Protein AF-R7QW88-F1 (afdb_monomer)

Solvent-accessible surface area (backbone atoms only — not comparable to full-atom values): 5792 Å² total; per-residue (Å²): 138,87,53,50,66,60,51,50,51,50,53,52,51,53,54,50,51,62,43,67,77,50,53,70,68,55,40,61,74,40,43,66,58,54,54,49,52,50,51,49,44,53,37,52,46,50,51,45,74,73,36,45,88,83,44,50,69,55,47,53,55,53,58,68,46,96,51,55,70,58,53,55,50,49,52,60,63,70,61,75,74,72,94,62,58,67,59,56,56,51,51,54,56,55,69,71,62,125

Sequence (98 aa):
MNDFGKKIEWEYETFYMDIMRTSKANIFAKSGEIEMKKKIMEALRKIFRERKKNEPQLFEKLSGFDSVLDEVYRHIIDSRGDKTDIQIQVEEWVSTIH

Structure (mmCIF, N/CA/C/O backbone):
data_AF-R7QW88-F1
#
_entry.id   AF-R7QW88-F1
#
loop_
_atom_site.group_PDB
_atom_site.id
_atom_site.type_symbol
_atom_site.label_atom_id
_atom_site.label_alt_id
_atom_site.label_comp_id
_atom_site.label_asym_id
_atom_site.label_entity_id
_atom_site.label_seq_id
_atom_site.pdbx_PDB_ins_code
_atom_site.Cartn_x
_atom_site.Cartn_y
_atom_site.Cartn_z
_atom_site.occupancy
_atom_site.B_iso_or_equiv
_atom_site.auth_seq_id
_atom_site.auth_comp_id
_atom_site.auth_asym_id
_atom_site.auth_atom_id
_atom_site.pdbx_PDB_model_num
ATOM 1 N N . MET A 1 1 ? -2.014 -9.500 19.187 1.00 39.59 1 MET A N 1
ATOM 2 C CA . MET A 1 1 ? -1.100 -8.341 19.081 1.00 39.59 1 MET A CA 1
ATOM 3 C C . MET A 1 1 ? -1.074 -7.934 17.605 1.00 39.59 1 MET A C 1
ATOM 5 O O . MET A 1 1 ? -0.129 -8.262 16.908 1.00 39.59 1 MET A O 1
ATOM 9 N N . ASN A 1 2 ? -2.157 -7.313 17.115 1.00 56.28 2 ASN A N 1
ATOM 10 C CA . ASN A 1 2 ? -2.308 -6.908 15.709 1.00 56.28 2 ASN A CA 1
ATOM 11 C C . ASN A 1 2 ? -1.878 -5.448 15.579 1.00 56.28 2 ASN A C 1
ATOM 13 O O . ASN A 1 2 ? -2.689 -4.535 15.708 1.00 56.28 2 ASN A O 1
ATOM 17 N N . ASP A 1 3 ? -0.577 -5.215 15.431 1.00 81.25 3 ASP A N 1
ATOM 18 C CA . ASP 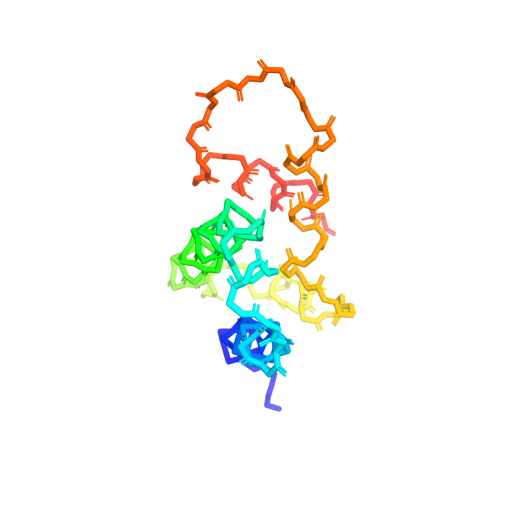A 1 3 ? -0.075 -3.869 15.178 1.00 81.25 3 ASP A CA 1
ATOM 19 C C . ASP A 1 3 ? -0.068 -3.636 13.668 1.00 81.25 3 ASP A C 1
ATOM 21 O O . ASP A 1 3 ? 0.849 -4.081 12.980 1.00 81.25 3 ASP A O 1
ATOM 25 N N . PHE A 1 4 ? -1.111 -2.975 13.154 1.00 89.06 4 PHE A N 1
ATOM 26 C CA . PHE A 1 4 ? -1.242 -2.630 11.733 1.00 89.06 4 PHE A CA 1
ATOM 27 C C . PHE A 1 4 ? 0.036 -1.987 11.180 1.00 89.06 4 PHE A C 1
ATOM 29 O O . PHE A 1 4 ? 0.466 -2.331 10.085 1.00 89.06 4 PHE A O 1
ATOM 36 N N . GLY A 1 5 ? 0.695 -1.142 11.984 1.00 88.50 5 GLY A N 1
ATOM 37 C CA . GLY A 1 5 ? 1.999 -0.571 11.659 1.00 88.50 5 GLY A CA 1
ATOM 38 C C . GLY A 1 5 ? 3.019 -1.635 11.258 1.00 88.50 5 GLY A C 1
ATOM 39 O O . GLY A 1 5 ? 3.566 -1.532 10.172 1.00 88.50 5 GLY A O 1
ATOM 40 N N . LYS A 1 6 ? 3.204 -2.690 12.065 1.00 91.94 6 LYS A N 1
ATOM 41 C CA . LYS A 1 6 ? 4.131 -3.802 11.772 1.00 91.94 6 LYS A CA 1
ATOM 42 C C . LYS A 1 6 ? 3.717 -4.613 10.548 1.00 91.94 6 LYS A C 1
ATOM 4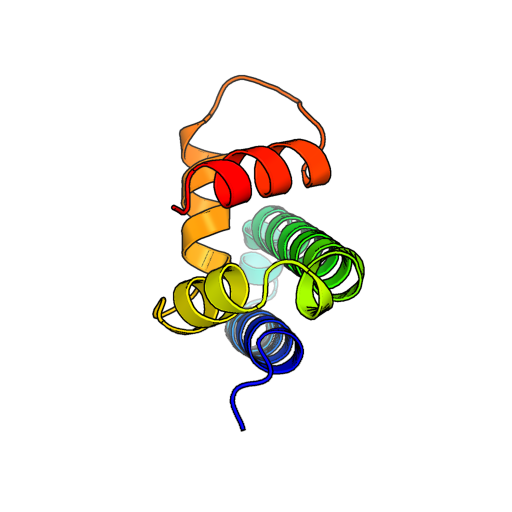4 O O . LYS A 1 6 ? 4.581 -5.031 9.786 1.00 91.94 6 LYS A O 1
ATOM 49 N N . LYS A 1 7 ? 2.410 -4.827 10.360 1.00 93.00 7 LYS A N 1
ATOM 50 C CA . LYS A 1 7 ? 1.870 -5.558 9.203 1.00 93.00 7 LYS A CA 1
ATOM 51 C C . LYS A 1 7 ? 2.290 -4.890 7.892 1.00 93.00 7 LYS A C 1
ATOM 53 O O . LYS A 1 7 ? 2.863 -5.556 7.041 1.00 93.00 7 LYS A O 1
ATOM 58 N N . ILE A 1 8 ? 2.084 -3.578 7.762 1.00 94.62 8 ILE A N 1
ATOM 59 C CA . ILE A 1 8 ? 2.423 -2.863 6.522 1.00 94.62 8 ILE A CA 1
ATOM 60 C C . ILE A 1 8 ? 3.935 -2.755 6.281 1.00 94.62 8 ILE A C 1
ATOM 62 O O . ILE A 1 8 ? 4.358 -2.719 5.128 1.00 94.62 8 ILE A O 1
ATOM 66 N N . GLU A 1 9 ? 4.769 -2.729 7.334 1.00 94.44 9 GLU A N 1
ATOM 67 C CA . GLU A 1 9 ? 6.232 -2.820 7.156 1.00 94.44 9 GLU A CA 1
ATOM 68 C C . GLU A 1 9 ? 6.609 -4.184 6.585 1.00 94.44 9 GLU A C 1
ATOM 70 O O . GLU A 1 9 ? 7.329 -4.261 5.592 1.00 94.44 9 GLU A O 1
ATOM 75 N N . TRP A 1 10 ? 6.065 -5.245 7.182 1.00 95.94 10 TRP A N 1
ATOM 76 C CA . TRP A 1 10 ? 6.336 -6.617 6.779 1.00 95.94 10 TRP A CA 1
ATOM 77 C C . TRP A 1 10 ? 5.871 -6.914 5.346 1.00 95.94 10 TRP A C 1
ATOM 79 O O . TRP A 1 10 ? 6.596 -7.566 4.592 1.00 95.94 10 TRP A O 1
ATOM 89 N N . GLU A 1 11 ? 4.703 -6.408 4.938 1.00 96.56 11 GLU A N 1
ATOM 90 C CA . GLU A 1 11 ? 4.207 -6.530 3.559 1.00 96.56 11 GLU A CA 1
ATOM 91 C C . GLU A 1 11 ? 5.176 -5.884 2.557 1.00 96.56 11 GLU A C 1
ATOM 93 O O . GLU A 1 11 ? 5.556 -6.511 1.565 1.00 96.56 11 GLU A O 1
ATOM 98 N N . TYR A 1 12 ? 5.627 -4.654 2.834 1.00 97.25 12 TYR A N 1
ATOM 99 C CA . TYR A 1 12 ? 6.574 -3.959 1.962 1.00 97.25 12 TYR A CA 1
ATOM 100 C C . TYR A 1 12 ? 7.934 -4.664 1.909 1.00 97.25 12 TYR A C 1
ATOM 102 O O . TYR A 1 12 ? 8.490 -4.841 0.824 1.00 97.25 12 TYR A O 1
ATOM 110 N N . GLU A 1 13 ? 8.470 -5.090 3.055 1.00 96.69 13 GLU A N 1
ATOM 111 C CA . GLU A 1 13 ? 9.745 -5.809 3.124 1.00 96.69 13 GLU A CA 1
ATOM 112 C C . GLU A 1 13 ? 9.695 -7.124 2.346 1.00 96.69 13 GLU A C 1
ATOM 114 O O . GLU A 1 13 ? 10.605 -7.407 1.566 1.00 96.69 13 GLU A O 1
ATOM 119 N N . THR A 1 14 ? 8.615 -7.894 2.498 1.00 96.75 14 THR A N 1
ATOM 120 C CA . THR A 1 14 ? 8.416 -9.156 1.772 1.00 96.75 14 THR A CA 1
ATOM 121 C C . THR A 1 14 ? 8.398 -8.914 0.264 1.00 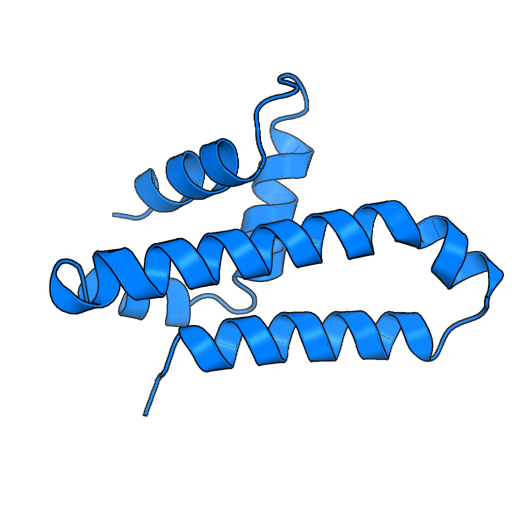96.75 14 THR A C 1
ATOM 123 O O . THR A 1 14 ? 9.165 -9.537 -0.472 1.00 96.75 14 THR A O 1
ATOM 126 N N . PHE A 1 15 ? 7.604 -7.943 -0.193 1.00 96.31 15 PHE A N 1
ATOM 127 C CA . PHE A 1 15 ? 7.546 -7.540 -1.598 1.00 96.31 15 PHE A CA 1
ATOM 128 C C . PHE A 1 15 ? 8.913 -7.076 -2.136 1.00 96.31 15 PHE A C 1
ATOM 130 O O . PHE A 1 15 ? 9.337 -7.474 -3.225 1.00 96.31 15 PHE A O 1
ATOM 137 N N . TYR A 1 16 ? 9.628 -6.249 -1.375 1.00 95.88 16 TYR A N 1
ATOM 138 C CA . TYR A 1 16 ? 10.931 -5.726 -1.777 1.00 95.88 16 TYR A CA 1
ATOM 139 C C . TYR A 1 16 ? 11.974 -6.841 -1.901 1.00 95.88 16 TYR A C 1
ATOM 141 O O . TYR A 1 16 ? 12.702 -6.905 -2.896 1.00 95.88 16 TYR A O 1
ATOM 149 N N . MET A 1 17 ? 12.020 -7.754 -0.928 1.00 96.25 17 MET A N 1
ATOM 150 C CA . MET A 1 17 ? 12.911 -8.916 -0.952 1.00 96.25 17 MET A CA 1
ATOM 151 C C . MET A 1 17 ? 12.597 -9.845 -2.127 1.00 96.25 17 MET A C 1
ATOM 153 O O . MET A 1 17 ? 13.520 -10.347 -2.776 1.00 96.25 17 MET A O 1
ATOM 157 N N . ASP A 1 18 ? 11.315 -10.012 -2.456 1.00 95.25 18 ASP A N 1
ATOM 158 C CA . ASP A 1 18 ? 10.870 -10.792 -3.608 1.00 95.25 18 ASP A CA 1
ATOM 159 C C . ASP A 1 18 ? 11.338 -10.221 -4.945 1.00 95.25 18 ASP A C 1
ATOM 161 O O . ASP A 1 18 ? 11.670 -10.982 -5.856 1.00 95.25 18 ASP A O 1
ATOM 165 N N . ILE A 1 19 ? 11.434 -8.899 -5.071 1.00 93.50 19 ILE A N 1
ATOM 166 C CA . ILE A 1 19 ? 12.019 -8.283 -6.264 1.00 93.50 19 ILE A CA 1
ATOM 167 C C . ILE A 1 19 ? 13.545 -8.383 -6.233 1.00 93.50 19 ILE A C 1
ATOM 169 O O . ILE A 1 19 ? 14.161 -8.698 -7.255 1.00 93.50 19 ILE A O 1
ATOM 173 N N . MET A 1 20 ? 14.171 -8.169 -5.077 1.00 91.62 20 MET A N 1
ATOM 174 C CA . MET A 1 20 ? 15.631 -8.172 -4.962 1.00 91.62 20 MET A CA 1
ATOM 175 C C . MET A 1 20 ? 16.276 -9.539 -5.205 1.00 91.62 20 MET A C 1
ATOM 177 O O . MET A 1 20 ? 17.436 -9.593 -5.611 1.00 91.62 20 MET A O 1
ATOM 181 N N . ARG A 1 21 ? 15.533 -10.641 -5.052 1.00 93.56 21 ARG A N 1
ATOM 182 C CA . ARG A 1 21 ? 15.996 -11.984 -5.453 1.00 93.56 21 ARG A CA 1
ATOM 183 C C . ARG A 1 21 ? 15.964 -12.245 -6.966 1.00 93.56 21 ARG A C 1
ATOM 185 O O . ARG A 1 21 ? 16.335 -13.334 -7.398 1.00 93.56 21 ARG A O 1
ATOM 192 N N . THR A 1 22 ? 15.500 -11.291 -7.776 1.00 93.06 22 THR A N 1
ATOM 193 C CA . THR A 1 22 ? 15.401 -11.427 -9.241 1.00 93.06 22 THR A CA 1
ATOM 194 C C . THR A 1 22 ? 16.585 -10.780 -9.976 1.00 93.06 22 THR A C 1
ATOM 196 O O . THR A 1 22 ? 17.565 -10.349 -9.372 1.00 93.06 22 THR A O 1
ATOM 199 N N . SER A 1 23 ? 16.542 -10.736 -11.314 1.00 92.88 23 SER A N 1
ATOM 200 C CA . SER A 1 23 ? 17.612 -10.133 -12.115 1.00 92.88 23 SER A CA 1
ATOM 201 C C . SER A 1 23 ? 17.649 -8.605 -11.980 1.00 92.88 23 SER A C 1
ATOM 203 O O . SER A 1 23 ? 16.620 -7.954 -11.805 1.00 92.88 23 SER A O 1
ATOM 205 N N . LYS A 1 24 ? 18.830 -8.000 -12.174 1.00 92.25 24 LYS A N 1
ATOM 206 C CA . LYS A 1 24 ? 18.980 -6.531 -12.211 1.00 92.25 24 LYS A CA 1
ATOM 207 C C . LYS A 1 24 ? 18.030 -5.868 -13.212 1.00 92.25 24 LYS A C 1
ATOM 209 O O . LYS A 1 24 ? 17.455 -4.833 -12.904 1.00 92.25 24 LYS A O 1
ATOM 214 N N . ALA A 1 25 ? 17.835 -6.476 -14.384 1.00 93.56 25 ALA A N 1
ATOM 215 C CA . ALA A 1 25 ? 16.913 -5.963 -15.395 1.00 93.56 25 ALA A CA 1
ATOM 216 C C . ALA A 1 25 ? 15.465 -5.914 -14.878 1.00 93.56 25 ALA A C 1
ATOM 218 O O . ALA A 1 25 ? 14.769 -4.926 -15.098 1.00 93.56 25 ALA A O 1
ATOM 219 N N . ASN A 1 26 ? 15.038 -6.940 -14.137 1.00 90.56 26 ASN A N 1
ATOM 220 C CA . ASN A 1 26 ? 13.712 -6.977 -13.530 1.00 90.56 26 ASN A CA 1
ATOM 221 C C . ASN A 1 26 ? 13.567 -5.947 -12.397 1.00 90.56 26 ASN A C 1
ATOM 223 O O . ASN A 1 26 ? 12.550 -5.264 -12.327 1.00 90.56 26 ASN A O 1
ATOM 227 N N . ILE A 1 27 ? 14.604 -5.763 -11.572 1.00 93.00 27 ILE A N 1
ATOM 228 C CA . ILE A 1 27 ? 14.634 -4.712 -10.539 1.00 93.00 27 ILE A CA 1
ATOM 229 C C . ILE A 1 27 ? 14.441 -3.328 -11.177 1.00 93.00 27 ILE A C 1
ATOM 231 O O . ILE A 1 27 ? 13.605 -2.550 -10.721 1.00 93.00 27 ILE A O 1
ATOM 235 N N . PHE A 1 28 ? 15.156 -3.028 -12.268 1.00 92.25 28 PHE A N 1
ATOM 236 C CA . PHE A 1 28 ? 14.987 -1.760 -12.985 1.00 92.25 28 PHE A CA 1
ATOM 237 C C . PHE A 1 28 ? 13.590 -1.617 -13.596 1.00 92.25 28 PHE A C 1
ATOM 239 O O . PHE A 1 28 ? 12.968 -0.566 -13.437 1.00 92.25 28 PHE A O 1
ATOM 246 N N . ALA A 1 29 ? 13.064 -2.670 -14.227 1.00 93.50 29 ALA A N 1
ATOM 247 C CA . ALA A 1 29 ? 11.719 -2.668 -14.803 1.00 93.50 29 ALA A CA 1
ATOM 248 C C . ALA A 1 29 ? 10.618 -2.444 -13.749 1.00 93.50 29 ALA A C 1
ATOM 250 O O . ALA A 1 29 ? 9.589 -1.840 -14.044 1.00 93.50 29 ALA A O 1
ATOM 251 N N . LYS A 1 30 ? 10.845 -2.897 -12.511 1.00 94.12 30 LYS A N 1
ATOM 252 C CA . LYS A 1 30 ? 9.914 -2.771 -11.382 1.00 94.12 30 LYS A CA 1
ATOM 253 C C . LYS A 1 30 ? 10.165 -1.558 -10.486 1.00 94.12 30 LYS A C 1
ATOM 255 O O . LYS A 1 30 ? 9.412 -1.347 -9.541 1.00 94.12 30 LYS A O 1
ATOM 260 N N . SER A 1 31 ? 11.162 -0.726 -10.785 1.00 92.62 31 SER A N 1
ATOM 261 C CA . SER A 1 31 ? 11.544 0.428 -9.954 1.00 92.62 31 SER A CA 1
ATOM 262 C C . SER A 1 31 ? 10.386 1.390 -9.647 1.00 92.62 31 SER A C 1
ATOM 264 O O . SER A 1 31 ? 10.263 1.851 -8.514 1.00 92.62 31 SER A O 1
ATOM 266 N N . GLY A 1 32 ? 9.492 1.634 -10.611 1.00 93.19 32 GLY A N 1
ATOM 267 C CA . GLY A 1 32 ? 8.296 2.455 -10.399 1.00 93.19 32 GLY A CA 1
ATOM 268 C C . GLY A 1 32 ? 7.292 1.835 -9.421 1.00 93.19 32 GLY A C 1
ATOM 269 O O . GLY A 1 32 ? 6.734 2.544 -8.587 1.00 93.19 32 GLY A O 1
ATOM 270 N N . GLU A 1 33 ? 7.095 0.515 -9.478 1.00 94.62 33 GLU A N 1
ATOM 271 C CA . GLU A 1 33 ? 6.239 -0.213 -8.531 1.00 94.62 33 GLU A CA 1
ATOM 272 C C . GLU A 1 33 ? 6.847 -0.197 -7.122 1.00 94.62 33 GLU A C 1
ATOM 274 O O . GLU A 1 33 ? 6.132 0.061 -6.156 1.00 94.62 33 GLU A O 1
ATOM 279 N N . ILE A 1 34 ? 8.168 -0.392 -7.012 1.00 95.06 34 ILE A N 1
ATOM 280 C CA . ILE A 1 34 ? 8.896 -0.315 -5.736 1.00 95.06 34 ILE A CA 1
ATOM 281 C C . ILE A 1 34 ? 8.686 1.045 -5.077 1.00 95.06 34 ILE A C 1
ATOM 283 O O . ILE A 1 34 ? 8.264 1.118 -3.923 1.00 95.06 34 ILE A O 1
ATOM 287 N N . GLU A 1 35 ? 8.950 2.120 -5.816 1.00 94.81 35 GLU A N 1
ATOM 288 C CA . GLU A 1 35 ? 8.847 3.477 -5.288 1.00 94.81 35 GLU A CA 1
ATOM 289 C C . GLU A 1 35 ? 7.403 3.829 -4.908 1.00 94.81 35 GLU A C 1
ATOM 291 O O . GLU A 1 35 ? 7.158 4.450 -3.874 1.00 94.81 35 GL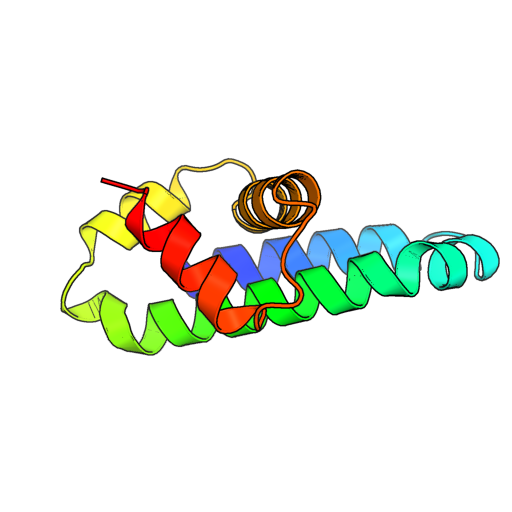U A O 1
ATOM 296 N N . MET A 1 36 ? 6.424 3.396 -5.705 1.00 94.88 36 MET A N 1
ATOM 297 C CA . MET A 1 36 ? 5.016 3.654 -5.415 1.00 94.88 36 MET A CA 1
ATOM 298 C C . MET A 1 36 ? 4.548 2.916 -4.158 1.00 94.88 36 MET A C 1
ATOM 300 O O . MET A 1 36 ? 3.971 3.541 -3.267 1.00 94.88 36 MET A O 1
ATOM 304 N N . LYS A 1 37 ? 4.850 1.619 -4.032 1.00 96.44 37 LYS A N 1
ATOM 305 C CA . LYS A 1 37 ? 4.505 0.843 -2.832 1.00 96.44 37 LYS A CA 1
ATOM 306 C C . LYS A 1 37 ? 5.222 1.359 -1.586 1.00 96.44 37 LYS A C 1
ATOM 308 O O . LYS A 1 37 ? 4.623 1.400 -0.513 1.00 96.44 37 LYS A O 1
ATOM 313 N N . LYS A 1 38 ? 6.455 1.853 -1.718 1.00 96.56 38 LYS A N 1
ATOM 314 C CA . LYS A 1 38 ? 7.154 2.520 -0.614 1.00 96.56 38 LYS A CA 1
ATOM 315 C C . LYS A 1 38 ? 6.390 3.753 -0.122 1.00 96.56 38 LYS A C 1
ATOM 317 O O . LYS A 1 38 ? 6.146 3.878 1.076 1.00 96.56 38 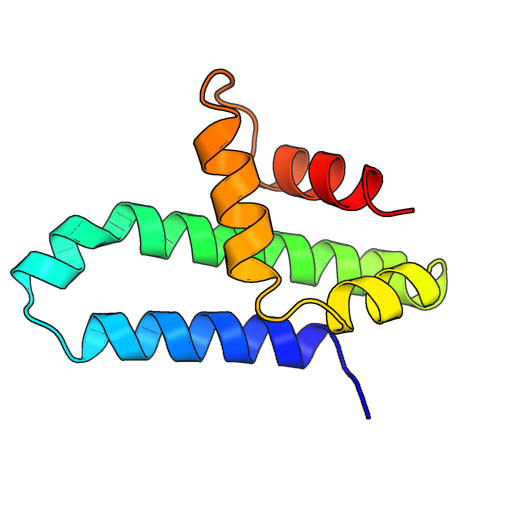LYS A O 1
ATOM 322 N N . LYS A 1 39 ? 5.955 4.627 -1.037 1.00 96.06 39 LYS A N 1
ATOM 323 C CA . LYS A 1 39 ? 5.163 5.824 -0.696 1.00 96.06 39 LYS A CA 1
ATOM 324 C C . LYS A 1 39 ? 3.820 5.474 -0.060 1.00 96.06 39 LYS A C 1
ATOM 326 O O . LYS A 1 39 ? 3.428 6.111 0.912 1.00 96.06 39 LYS A O 1
ATOM 331 N N . ILE A 1 40 ? 3.145 4.439 -0.561 1.00 96.81 40 ILE A N 1
ATOM 332 C CA . ILE A 1 40 ? 1.898 3.932 0.031 1.00 96.81 40 ILE A CA 1
ATOM 333 C C . ILE A 1 40 ? 2.132 3.474 1.474 1.00 96.81 40 ILE A C 1
ATOM 335 O O . ILE A 1 40 ? 1.399 3.880 2.374 1.00 96.81 40 ILE A O 1
ATOM 339 N N . MET A 1 41 ? 3.173 2.672 1.719 1.00 97.12 41 MET A N 1
ATOM 340 C CA . MET A 1 41 ? 3.527 2.224 3.068 1.00 97.12 41 MET A CA 1
ATOM 341 C C . MET A 1 41 ? 3.795 3.421 3.996 1.00 97.12 41 MET A C 1
ATOM 343 O O . MET A 1 41 ? 3.292 3.454 5.121 1.00 97.12 41 MET A O 1
ATOM 347 N N . GLU A 1 42 ? 4.55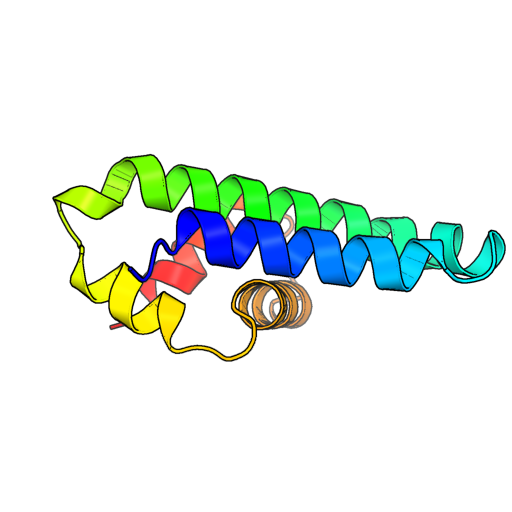8 4.420 3.547 1.00 96.56 42 GLU A N 1
ATOM 348 C CA . GLU A 1 42 ? 4.836 5.630 4.332 1.00 96.56 42 GLU A CA 1
ATOM 349 C C . GLU A 1 42 ? 3.557 6.419 4.662 1.00 96.56 42 GLU A C 1
ATOM 351 O O . GLU A 1 42 ? 3.374 6.830 5.816 1.00 96.56 42 GLU A O 1
ATOM 356 N N . ALA A 1 43 ? 2.647 6.561 3.695 1.00 96.19 43 ALA A N 1
ATOM 357 C CA . ALA A 1 43 ? 1.359 7.226 3.871 1.00 96.19 43 ALA A CA 1
ATOM 358 C C . ALA A 1 43 ? 0.449 6.481 4.862 1.00 96.19 43 ALA A C 1
ATOM 360 O O . ALA A 1 43 ? -0.063 7.080 5.810 1.00 96.19 43 ALA A O 1
ATOM 361 N N . LEU A 1 44 ? 0.317 5.159 4.723 1.00 96.00 44 LEU A N 1
ATOM 362 C CA . LEU A 1 44 ? -0.446 4.320 5.654 1.00 96.0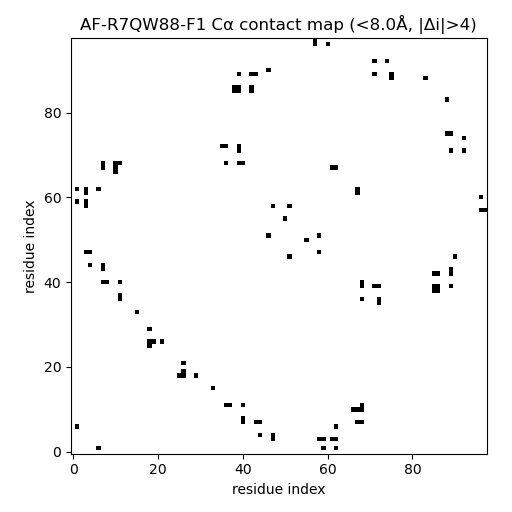0 44 LEU A CA 1
ATOM 363 C C . LEU A 1 44 ? 0.138 4.368 7.072 1.00 96.00 44 LEU A C 1
ATOM 365 O O . LEU A 1 44 ? -0.609 4.478 8.046 1.00 96.00 44 LEU A O 1
ATOM 369 N N . ARG A 1 45 ? 1.472 4.356 7.212 1.00 94.88 45 ARG A N 1
ATOM 370 C CA . ARG A 1 45 ? 2.142 4.531 8.513 1.00 94.88 45 ARG A CA 1
ATOM 371 C C . ARG A 1 45 ? 1.826 5.889 9.132 1.00 94.88 45 ARG A C 1
ATOM 373 O O . ARG A 1 45 ? 1.649 5.973 10.348 1.00 94.88 45 ARG A O 1
ATOM 380 N N . LYS A 1 46 ? 1.792 6.953 8.328 1.00 94.75 46 LYS A N 1
ATOM 381 C CA . LYS A 1 46 ? 1.434 8.297 8.794 1.00 94.75 46 LYS A CA 1
ATOM 382 C C . LYS A 1 46 ? -0.008 8.322 9.306 1.00 94.75 46 LYS A C 1
ATOM 384 O O . LYS A 1 46 ? -0.213 8.667 10.468 1.00 94.75 46 LYS A O 1
ATOM 389 N N . ILE A 1 47 ? -0.957 7.843 8.501 1.00 94.25 47 ILE A N 1
ATOM 390 C CA . ILE A 1 47 ? -2.378 7.735 8.867 1.00 94.25 47 ILE A CA 1
ATOM 391 C C . ILE A 1 47 ? -2.546 6.918 10.152 1.00 94.25 47 ILE A C 1
ATOM 393 O O . ILE A 1 47 ? -3.275 7.323 11.055 1.00 94.25 47 ILE A O 1
ATOM 397 N N . PHE A 1 48 ? -1.820 5.806 10.288 1.00 93.50 48 PHE A N 1
ATOM 398 C CA . PHE A 1 48 ? -1.842 4.997 11.503 1.00 93.50 48 PHE A CA 1
ATOM 399 C C . PHE A 1 48 ? -1.400 5.773 12.741 1.00 93.50 48 PHE A C 1
ATOM 401 O O . PHE A 1 48 ? -2.098 5.765 13.754 1.00 93.50 48 PHE A O 1
ATOM 408 N N . ARG A 1 49 ? -0.263 6.474 12.676 1.00 91.88 49 ARG A N 1
ATOM 409 C CA . ARG A 1 49 ? 0.225 7.274 13.812 1.00 91.88 49 ARG A CA 1
ATOM 410 C C . ARG A 1 49 ? -0.768 8.359 14.223 1.00 91.88 49 ARG A C 1
ATOM 412 O O . ARG A 1 49 ? -0.914 8.612 15.416 1.00 91.88 49 ARG A O 1
ATOM 419 N N . GLU A 1 50 ? -1.431 8.975 13.251 1.00 92.81 50 GLU A N 1
ATOM 420 C CA . GLU A 1 50 ? -2.348 10.094 13.470 1.00 92.81 50 GLU A CA 1
ATOM 421 C C . GLU A 1 50 ? -3.724 9.638 13.974 1.00 92.81 50 GLU A C 1
ATOM 423 O O . GLU A 1 50 ? -4.271 10.249 14.892 1.00 92.81 50 GLU A O 1
ATOM 428 N N . ARG A 1 51 ? -4.274 8.548 13.423 1.00 92.56 51 ARG A N 1
ATOM 429 C CA . ARG A 1 51 ? -5.682 8.168 13.632 1.00 92.56 51 ARG A CA 1
ATOM 430 C C . ARG A 1 51 ? -5.892 6.964 14.551 1.00 92.56 51 ARG A C 1
ATOM 432 O O . ARG A 1 51 ? -6.990 6.820 15.078 1.00 92.56 51 ARG A O 1
ATOM 439 N N . LYS A 1 52 ? -4.874 6.132 14.842 1.00 90.00 52 LYS A N 1
ATOM 440 C CA . LYS A 1 52 ? -5.029 4.875 15.626 1.00 90.00 52 LYS A CA 1
ATOM 441 C C . LYS A 1 52 ? -5.767 5.042 16.953 1.00 90.00 52 LYS A C 1
ATOM 443 O O . LYS A 1 52 ? -6.489 4.141 17.362 1.00 90.00 52 LYS A O 1
ATOM 448 N N . LYS A 1 53 ? -5.568 6.168 17.644 1.00 90.00 53 LYS A N 1
ATOM 449 C CA . LYS A 1 53 ? -6.221 6.432 18.936 1.00 90.00 53 LYS A CA 1
ATOM 450 C C . LYS A 1 53 ? -7.710 6.754 18.803 1.00 90.00 53 LYS A C 1
ATOM 452 O O . LYS A 1 53 ? -8.467 6.414 19.703 1.00 90.00 53 LYS A O 1
ATOM 457 N N . ASN A 1 54 ? -8.101 7.408 17.712 1.00 91.75 54 ASN A N 1
ATOM 458 C CA . ASN A 1 54 ? -9.457 7.916 17.508 1.00 91.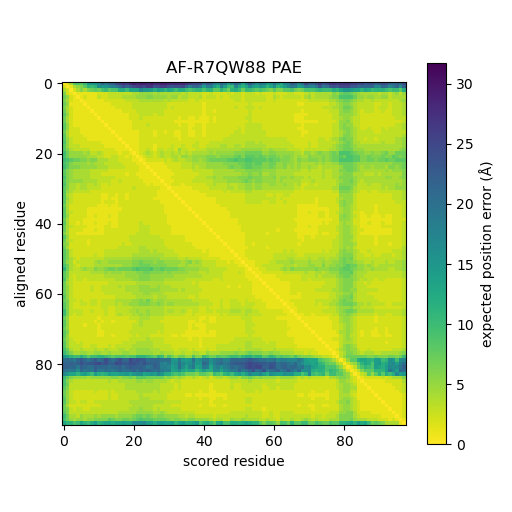75 54 ASN A CA 1
ATOM 459 C C . ASN A 1 54 ? -10.315 6.943 16.689 1.00 91.75 54 ASN A C 1
ATOM 461 O O . ASN A 1 54 ? -11.524 6.882 16.876 1.00 91.75 54 ASN A O 1
ATOM 465 N N . GLU A 1 55 ? -9.684 6.169 15.806 1.00 91.62 55 GLU A N 1
ATOM 466 C CA . GLU A 1 55 ? -10.345 5.269 14.859 1.00 91.62 55 GLU A CA 1
ATOM 467 C C . GLU A 1 55 ? -9.747 3.847 14.928 1.00 91.62 55 GLU A C 1
ATOM 469 O O . GLU A 1 55 ? -9.250 3.331 13.925 1.00 91.62 55 GLU A O 1
ATOM 474 N N . PRO A 1 56 ? -9.737 3.175 16.095 1.00 89.94 56 PRO A N 1
ATOM 475 C CA . PRO A 1 56 ? -9.144 1.841 16.221 1.00 89.94 56 PRO A CA 1
ATOM 476 C C . PRO A 1 56 ? -9.816 0.802 15.309 1.00 89.94 56 PRO A C 1
ATOM 478 O O . PRO A 1 56 ? -9.119 -0.024 14.717 1.00 89.94 56 PRO A O 1
ATOM 481 N N . GLN A 1 57 ? -11.138 0.887 15.118 1.00 91.69 57 GLN A N 1
ATOM 482 C CA . GLN A 1 57 ? -11.904 -0.036 14.272 1.00 91.69 57 GLN A CA 1
ATOM 483 C C . GLN A 1 57 ? -11.491 0.000 12.794 1.00 91.69 57 GLN A C 1
ATOM 485 O O . GLN A 1 57 ? -11.550 -1.023 12.113 1.00 91.69 57 GLN A O 1
ATOM 490 N N . LEU A 1 58 ? -11.024 1.150 12.296 1.00 92.06 58 LEU A N 1
ATOM 491 C CA . LEU A 1 58 ? -10.498 1.267 10.937 1.00 92.06 58 LEU A CA 1
ATOM 492 C C . LEU A 1 58 ? -9.264 0.372 10.772 1.00 92.06 58 LEU A C 1
ATOM 494 O O . LEU A 1 58 ? -9.145 -0.368 9.799 1.00 92.06 58 LEU A O 1
ATOM 498 N N . PHE A 1 59 ? -8.360 0.389 11.752 1.00 92.06 59 PHE A N 1
ATOM 499 C CA . PHE A 1 59 ? -7.127 -0.396 11.695 1.00 92.06 59 PHE A CA 1
ATOM 500 C C . PHE A 1 59 ? -7.344 -1.882 11.960 1.00 92.06 59 PHE A C 1
ATOM 502 O O . PHE A 1 59 ? -6.562 -2.699 11.475 1.00 92.06 59 PHE A O 1
ATOM 509 N N . GLU A 1 60 ? -8.407 -2.252 12.672 1.00 90.81 60 GLU A N 1
ATOM 510 C CA . GLU A 1 60 ? -8.849 -3.646 12.757 1.00 90.81 60 GLU A CA 1
ATOM 511 C C . GLU A 1 60 ? -9.317 -4.159 11.392 1.00 90.81 60 GLU A C 1
ATOM 513 O O . GLU A 1 60 ? -8.862 -5.219 10.959 1.00 90.81 60 GLU A O 1
ATOM 518 N N . LYS A 1 61 ? -10.133 -3.375 10.674 1.00 91.81 61 LYS A N 1
ATOM 519 C CA . LYS A 1 61 ? -10.587 -3.706 9.312 1.00 91.81 61 LYS A CA 1
ATOM 520 C C . LYS A 1 61 ? -9.425 -3.795 8.337 1.00 91.81 61 LYS A C 1
ATOM 522 O O . LYS A 1 61 ? -9.277 -4.806 7.660 1.00 91.81 61 LYS A O 1
ATOM 527 N N . LEU A 1 62 ? -8.555 -2.787 8.337 1.00 92.31 62 LEU A N 1
ATOM 528 C CA . LEU A 1 62 ? -7.338 -2.780 7.529 1.00 92.31 62 LEU A CA 1
ATOM 529 C C . LEU A 1 62 ? -6.448 -3.995 7.829 1.00 92.31 62 LEU A C 1
ATOM 531 O O . LEU A 1 62 ? -5.919 -4.622 6.920 1.00 92.31 62 LEU A O 1
ATOM 535 N N . SER A 1 63 ? -6.321 -4.395 9.095 1.00 90.69 63 SER A N 1
ATOM 536 C CA . SER A 1 63 ? -5.543 -5.589 9.454 1.00 90.69 63 SER A CA 1
ATOM 537 C C . SER A 1 63 ? -6.148 -6.894 8.924 1.00 90.69 63 SER A C 1
ATOM 539 O O . SER A 1 63 ? -5.414 -7.879 8.813 1.00 90.69 63 SER A O 1
ATOM 541 N N . GLY A 1 64 ? -7.444 -6.904 8.600 1.00 90.19 64 GLY A N 1
ATOM 542 C CA . GLY A 1 64 ? -8.169 -8.051 8.057 1.00 90.19 64 GLY A CA 1
ATOM 543 C C . GLY A 1 64 ? -7.963 -8.304 6.562 1.00 90.19 64 GLY A C 1
ATOM 544 O O . GLY A 1 64 ? -8.286 -9.393 6.105 1.00 90.19 64 GLY A O 1
ATOM 545 N N . PHE A 1 65 ? -7.414 -7.351 5.804 1.00 92.62 65 PHE A N 1
ATOM 546 C CA . PHE A 1 65 ? -7.057 -7.585 4.401 1.00 92.62 65 PHE A CA 1
ATOM 547 C C . PHE A 1 65 ? -5.849 -8.518 4.291 1.00 92.62 65 PHE A C 1
ATOM 549 O O . PHE A 1 65 ? -4.956 -8.470 5.138 1.00 92.62 65 PHE A O 1
ATOM 556 N N . ASP A 1 66 ? -5.772 -9.311 3.222 1.00 92.44 66 ASP A N 1
ATOM 557 C CA . ASP A 1 66 ? -4.627 -10.199 2.979 1.00 92.44 66 ASP A CA 1
ATOM 558 C C . ASP A 1 66 ? -3.327 -9.411 2.755 1.00 92.44 66 ASP A C 1
ATOM 560 O O . ASP A 1 66 ? -2.310 -9.707 3.379 1.00 92.44 66 ASP A O 1
ATOM 564 N N . SER A 1 67 ? -3.386 -8.374 1.912 1.00 93.75 67 SER A N 1
ATOM 565 C CA . SER A 1 67 ? -2.286 -7.442 1.640 1.00 93.75 67 SER A CA 1
ATOM 566 C C . SER A 1 67 ? -2.844 -6.038 1.449 1.00 93.75 67 SER A C 1
ATOM 568 O O . SER A 1 67 ? -3.390 -5.707 0.395 1.00 93.75 67 SER A O 1
ATOM 570 N N . VAL A 1 68 ? -2.726 -5.199 2.476 1.00 95.62 68 VAL A N 1
ATOM 571 C CA . VAL A 1 68 ? -3.232 -3.816 2.422 1.00 95.62 68 VAL A CA 1
ATOM 572 C C . VAL A 1 68 ? -2.461 -3.029 1.375 1.00 95.62 68 VAL A C 1
ATOM 574 O O . VAL A 1 68 ? -3.047 -2.277 0.598 1.00 95.62 68 VAL A O 1
ATOM 577 N N . LEU A 1 69 ? -1.150 -3.245 1.318 1.00 95.62 69 LEU A N 1
ATOM 578 C CA . LEU A 1 69 ? -0.274 -2.604 0.354 1.00 95.62 69 LEU A CA 1
ATOM 579 C C . LEU A 1 69 ? -0.711 -2.863 -1.096 1.00 95.62 69 LEU A C 1
ATOM 581 O O . LEU A 1 69 ? -0.712 -1.933 -1.906 1.00 95.62 69 LEU A O 1
ATOM 585 N N . ASP A 1 70 ? -1.105 -4.097 -1.425 1.00 95.75 70 ASP A N 1
ATOM 586 C CA . ASP A 1 70 ? -1.540 -4.441 -2.781 1.00 95.75 70 ASP A CA 1
ATOM 587 C C . ASP A 1 70 ? -2.937 -3.921 -3.111 1.00 95.75 70 ASP A C 1
ATOM 589 O O . ASP A 1 70 ? -3.171 -3.553 -4.261 1.00 95.75 70 ASP A O 1
ATOM 593 N N . GLU A 1 71 ? -3.853 -3.881 -2.140 1.00 95.56 71 GLU A N 1
ATOM 594 C CA . GLU A 1 71 ? -5.188 -3.304 -2.343 1.00 95.56 71 GLU A CA 1
ATOM 595 C C . GLU A 1 71 ? -5.103 -1.812 -2.680 1.00 95.56 71 GLU A C 1
ATOM 597 O O . GLU A 1 71 ? -5.673 -1.365 -3.677 1.00 95.56 71 GLU A O 1
ATOM 602 N N . VAL A 1 72 ? -4.321 -1.049 -1.909 1.00 94.81 72 VAL A N 1
ATOM 603 C CA . VAL A 1 72 ? -4.123 0.384 -2.172 1.00 94.81 72 VAL A CA 1
ATOM 604 C C . VAL A 1 72 ? -3.398 0.605 -3.493 1.00 94.81 72 VAL A C 1
ATOM 606 O O . VAL A 1 72 ? -3.775 1.476 -4.275 1.00 94.81 72 VAL A O 1
ATOM 609 N N . TYR A 1 73 ? -2.363 -0.191 -3.770 1.00 94.81 73 TYR A N 1
ATOM 610 C CA . TYR A 1 73 ? -1.627 -0.085 -5.025 1.00 94.81 73 TYR A CA 1
ATOM 611 C C . TYR A 1 73 ? -2.534 -0.340 -6.235 1.00 94.81 73 TYR A C 1
ATOM 613 O O . TYR A 1 73 ? -2.497 0.434 -7.189 1.00 94.81 73 TYR A O 1
ATOM 621 N N . ARG A 1 74 ? -3.386 -1.374 -6.185 1.00 93.19 74 ARG A N 1
ATOM 622 C CA . ARG A 1 74 ? -4.376 -1.652 -7.237 1.00 93.19 74 ARG A CA 1
ATOM 623 C C . ARG A 1 74 ? -5.348 -0.491 -7.406 1.00 93.19 74 ARG A C 1
ATOM 625 O O . ARG A 1 74 ? -5.507 -0.012 -8.522 1.00 93.19 74 ARG A O 1
ATOM 632 N N . HIS A 1 75 ? -5.893 0.030 -6.308 1.00 91.88 75 HIS A N 1
ATOM 633 C CA . HIS A 1 75 ? -6.781 1.191 -6.346 1.00 91.88 75 HIS A CA 1
ATOM 634 C C . HIS A 1 75 ? -6.143 2.411 -7.039 1.00 91.88 75 HIS A C 1
ATOM 636 O O . HIS A 1 75 ? -6.758 3.015 -7.916 1.00 91.88 75 HIS A O 1
ATOM 642 N N . ILE A 1 76 ? -4.891 2.733 -6.700 1.00 91.31 76 ILE A N 1
ATOM 643 C CA . ILE A 1 76 ? -4.134 3.852 -7.288 1.00 91.31 76 ILE A CA 1
ATOM 644 C C . ILE A 1 76 ? -3.816 3.614 -8.771 1.00 91.31 76 ILE A C 1
ATOM 646 O O . ILE A 1 76 ? -3.864 4.533 -9.586 1.00 91.31 76 ILE A O 1
ATOM 650 N N . ILE A 1 77 ? -3.470 2.385 -9.155 1.00 90.81 77 ILE A N 1
ATOM 651 C CA . ILE A 1 77 ? -3.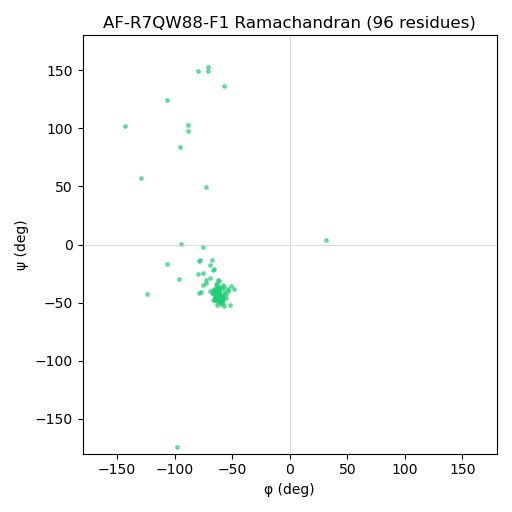178 2.067 -10.557 1.00 90.81 77 ILE A CA 1
ATOM 652 C C . ILE A 1 77 ? -4.452 2.038 -11.400 1.00 90.81 77 ILE A C 1
ATOM 654 O O . ILE A 1 77 ? -4.374 2.360 -12.583 1.00 90.81 77 ILE A O 1
ATOM 658 N N . ASP A 1 78 ? -5.597 1.676 -10.826 1.00 87.75 78 ASP A N 1
ATOM 659 C CA . ASP A 1 78 ? -6.885 1.624 -11.521 1.00 87.75 78 ASP A CA 1
ATOM 660 C C . ASP A 1 78 ? -7.535 3.007 -11.651 1.00 87.75 78 ASP A C 1
ATOM 662 O O . ASP A 1 78 ? -8.258 3.250 -12.618 1.00 87.75 78 ASP A O 1
ATOM 666 N N . SER A 1 79 ? -7.215 3.948 -10.755 1.00 80.56 79 SER A N 1
ATOM 667 C CA . SER A 1 79 ? -7.719 5.325 -10.828 1.00 80.56 79 SER A CA 1
ATOM 668 C C . SER A 1 79 ? -7.167 6.124 -12.024 1.00 80.56 79 SER A C 1
ATOM 670 O O . SER A 1 79 ? -7.751 7.153 -12.346 1.00 80.56 79 SER A O 1
ATOM 672 N N . ARG A 1 80 ? -6.105 5.634 -12.704 1.00 62.31 80 ARG A N 1
ATOM 673 C CA . ARG A 1 80 ? -5.477 5.998 -14.017 1.00 62.31 80 ARG A CA 1
ATOM 674 C C . ARG A 1 80 ? -5.486 7.451 -14.543 1.00 62.31 80 ARG A C 1
ATOM 676 O O . ARG A 1 80 ? -4.980 7.665 -15.645 1.00 62.31 80 ARG A O 1
ATOM 683 N N . GLY A 1 81 ? -5.987 8.451 -13.830 1.00 53.34 81 GLY A N 1
ATOM 684 C CA . GLY A 1 81 ? -6.330 9.755 -14.409 1.00 53.34 81 GLY A CA 1
ATOM 685 C C . GLY A 1 81 ? -5.654 10.950 -13.758 1.00 53.34 81 GLY A C 1
ATOM 686 O O . GLY A 1 81 ? -5.151 11.816 -14.472 1.00 53.34 81 GLY A O 1
ATOM 687 N N . ASP A 1 82 ? -5.577 10.988 -12.430 1.00 56.97 82 ASP A N 1
ATOM 688 C CA . ASP A 1 82 ? -5.128 12.188 -11.734 1.00 56.97 82 ASP A CA 1
ATOM 689 C C . ASP A 1 82 ? -3.714 12.018 -11.180 1.00 56.97 82 ASP A C 1
ATOM 691 O O . ASP A 1 82 ? -3.400 11.100 -10.424 1.00 56.97 82 ASP A O 1
ATOM 695 N N . LYS A 1 83 ? -2.821 12.940 -11.563 1.00 62.72 83 LYS A N 1
ATOM 696 C CA . LYS A 1 83 ? -1.496 13.111 -10.944 1.00 62.72 83 LYS A CA 1
ATOM 697 C C . LYS A 1 83 ? -1.645 13.736 -9.550 1.00 62.72 83 LYS A C 1
ATOM 699 O O . LYS A 1 83 ? -1.012 14.748 -9.250 1.00 62.72 83 LYS A O 1
ATOM 704 N N . THR A 1 84 ? -2.522 13.182 -8.726 1.00 70.62 84 THR A N 1
ATOM 705 C CA . THR A 1 84 ? -2.725 13.578 -7.337 1.00 70.62 84 THR A CA 1
ATOM 706 C C . THR A 1 84 ? -1.647 12.959 -6.461 1.00 70.62 84 THR A C 1
ATOM 708 O O . THR A 1 84 ? -1.101 11.895 -6.757 1.00 70.62 84 THR A O 1
ATOM 711 N N . ASP A 1 85 ? -1.302 13.658 -5.387 1.00 88.75 85 ASP A N 1
ATOM 712 C CA . ASP A 1 85 ? -0.316 13.200 -4.416 1.00 88.75 85 ASP A CA 1
ATOM 713 C C . ASP A 1 85 ? -0.709 11.825 -3.837 1.00 88.75 85 ASP A C 1
ATOM 715 O O . ASP A 1 85 ? -1.874 11.599 -3.510 1.00 88.75 85 ASP A O 1
ATOM 719 N N . ILE A 1 86 ? 0.252 10.899 -3.707 1.00 90.88 86 ILE A N 1
ATOM 720 C CA . ILE A 1 86 ? -0.005 9.537 -3.201 1.00 90.88 86 ILE A CA 1
ATOM 721 C C . ILE A 1 86 ? -0.617 9.570 -1.797 1.00 90.88 86 ILE A C 1
ATOM 723 O O . ILE A 1 86 ? -1.472 8.743 -1.497 1.00 90.88 86 ILE A O 1
ATOM 727 N N . GLN A 1 87 ? -0.236 10.531 -0.952 1.00 91.56 87 GLN A N 1
ATOM 728 C CA . GLN A 1 87 ? -0.842 10.701 0.366 1.00 91.56 87 GLN A CA 1
ATOM 729 C C . GLN A 1 87 ? -2.350 10.938 0.253 1.00 91.56 87 GLN A C 1
ATOM 731 O O . GLN A 1 87 ? -3.111 10.323 0.993 1.00 91.56 87 GLN A O 1
ATOM 736 N N . ILE A 1 88 ? -2.778 11.790 -0.685 1.00 91.31 88 ILE A N 1
ATOM 737 C CA . ILE A 1 88 ? -4.195 12.109 -0.899 1.00 91.31 88 ILE A CA 1
ATOM 738 C C . ILE A 1 88 ? -4.941 10.863 -1.374 1.00 91.31 88 ILE A C 1
ATOM 740 O O . ILE A 1 88 ? -5.952 10.505 -0.782 1.00 91.31 88 ILE A O 1
ATOM 744 N N . GLN A 1 89 ? -4.404 10.149 -2.364 1.00 92.75 89 GLN A N 1
ATOM 745 C CA . GLN A 1 89 ? -5.053 8.944 -2.896 1.00 92.75 89 GLN A CA 1
ATOM 746 C C . GLN A 1 89 ? -5.195 7.838 -1.837 1.00 92.75 89 GLN A C 1
ATOM 748 O O . GLN A 1 89 ? -6.204 7.137 -1.780 1.00 92.75 89 GLN A O 1
ATOM 753 N N . VAL A 1 90 ? -4.197 7.690 -0.959 1.00 94.38 90 VAL A N 1
ATOM 754 C CA . VAL A 1 90 ? -4.265 6.747 0.166 1.00 94.38 90 VAL A CA 1
ATOM 755 C C . VAL A 1 90 ? -5.336 7.187 1.170 1.00 94.38 90 VAL A C 1
ATOM 757 O O . VAL A 1 90 ? -6.088 6.348 1.657 1.00 94.38 90 VAL A O 1
ATOM 760 N N . GLU A 1 91 ? -5.436 8.481 1.483 1.00 93.00 91 GLU A N 1
ATOM 761 C CA . GLU A 1 91 ? -6.470 9.006 2.387 1.00 93.00 91 GLU A CA 1
ATOM 762 C C . GLU A 1 91 ? -7.885 8.852 1.821 1.00 93.00 91 GLU A C 1
ATOM 764 O O . GLU A 1 91 ? -8.801 8.479 2.561 1.00 93.00 91 GLU A O 1
ATOM 769 N N . GLU A 1 92 ? -8.062 9.087 0.522 1.00 92.06 92 GLU A N 1
ATOM 770 C CA . GLU A 1 92 ? -9.319 8.855 -0.191 1.00 92.06 92 GLU A CA 1
ATOM 771 C C . GLU A 1 92 ? -9.720 7.385 -0.102 1.00 92.06 92 GLU A C 1
ATOM 773 O O . GLU A 1 92 ? -10.822 7.083 0.358 1.00 92.06 92 GLU A O 1
ATOM 778 N N . TRP A 1 93 ? -8.805 6.469 -0.432 1.00 93.88 93 TRP A N 1
ATOM 779 C CA . TRP A 1 93 ? -9.058 5.034 -0.330 1.00 93.88 93 TRP A CA 1
ATOM 780 C C . TRP A 1 93 ? -9.410 4.610 1.098 1.00 93.88 93 TRP A C 1
ATOM 782 O O . TRP A 1 93 ? -10.415 3.931 1.304 1.00 93.88 93 TRP A O 1
ATOM 792 N N . VAL A 1 94 ? -8.643 5.052 2.101 1.00 93.75 94 VAL A N 1
ATOM 793 C CA . VAL A 1 94 ? -8.927 4.758 3.516 1.00 93.75 94 VAL A CA 1
ATOM 794 C C . VAL A 1 94 ? -10.324 5.245 3.909 1.00 93.75 94 VAL A C 1
ATOM 796 O O . VAL A 1 94 ? -11.019 4.559 4.653 1.00 93.75 94 VAL A O 1
ATOM 799 N N . SER A 1 95 ? -10.766 6.386 3.378 1.00 91.19 95 SER A N 1
ATOM 800 C CA . SER A 1 95 ? -12.095 6.944 3.661 1.00 91.19 95 SER A CA 1
ATOM 801 C C . SER A 1 95 ? -13.242 6.124 3.053 1.00 91.19 95 SER A C 1
ATOM 803 O O . SER A 1 95 ? -14.380 6.252 3.502 1.00 91.19 95 SER A O 1
ATOM 805 N N . THR A 1 96 ? -12.960 5.260 2.069 1.00 91.50 96 THR A N 1
ATOM 806 C CA . THR A 1 96 ? -13.944 4.305 1.521 1.00 91.50 96 THR A CA 1
ATOM 807 C C . THR A 1 96 ? -14.159 3.081 2.414 1.00 91.50 96 THR A C 1
ATOM 809 O O . THR A 1 96 ? -15.116 2.330 2.219 1.00 91.50 96 THR A O 1
ATOM 812 N N . ILE A 1 97 ? -13.287 2.869 3.403 1.00 88.50 97 ILE A N 1
ATOM 813 C CA . ILE A 1 97 ? -13.360 1.733 4.320 1.00 88.50 97 ILE A CA 1
ATOM 814 C C . ILE A 1 97 ? -14.240 2.128 5.502 1.00 88.50 97 ILE A C 1
ATOM 816 O O . ILE A 1 97 ? -13.817 2.850 6.404 1.00 88.50 97 ILE A O 1
ATOM 820 N N . HIS A 1 98 ? -15.481 1.645 5.485 1.00 70.12 98 HIS A N 1
ATOM 821 C CA . HIS A 1 98 ? -16.459 1.853 6.552 1.00 70.12 98 HIS A CA 1
ATOM 822 C C . HIS A 1 98 ? -16.403 0.772 7.604 1.00 70.12 98 HIS A C 1
ATOM 824 O O . HIS A 1 98 ? -16.364 -0.434 7.262 1.00 70.12 98 HIS A O 1
#

Radius of gyration: 13.89 Å; Cα contacts (8 Å, |Δi|>4): 62; chains: 1; bounding box: 35×26×34 Å

Secondary structure (DSSP, 8-state):
---HHHHHHHHHHHHHHHHHTS-HHHHHHHHHHHHHHHHHHHHHHHHHHHHTTT-HHHHHHHHTSS-HHHHHHHHHHHT-S----HHHHHHHHHHT--

Mean predicted aligned error: 4.03 Å

pLDDT: mean 90.22, std 10.08, range [39.59, 97.25]

Foldseek 3Di:
DQDLLVQLVVLLVVVVVVQVVDDPVSCVVCVVVNVLLVQLSVLVNVCCVVCCVPCVVLSVQCSPDPHNSVVLSVQVVVVVDDPDDSSVSSVVVSVVRD